Protein AF-A0A3B8Z639-F1 (afdb_monomer)

Structure (mmCIF, N/CA/C/O backbone):
data_AF-A0A3B8Z639-F1
#
_entry.id   AF-A0A3B8Z639-F1
#
loop_
_atom_site.group_PDB
_atom_site.id
_atom_site.type_symbol
_atom_site.label_atom_id
_atom_site.label_alt_id
_atom_site.label_comp_id
_atom_site.label_asym_id
_atom_site.label_entity_id
_atom_site.label_seq_id
_atom_site.pdbx_PDB_ins_code
_atom_site.Cartn_x
_atom_site.Cartn_y
_atom_site.Cartn_z
_atom_site.occupancy
_atom_site.B_iso_or_equiv
_atom_site.auth_seq_id
_atom_site.auth_comp_id
_atom_site.auth_asym_id
_atom_site.auth_atom_id
_atom_site.pdbx_PDB_model_num
ATOM 1 N N . MET A 1 1 ? -11.194 3.796 8.634 1.00 87.75 1 MET A N 1
ATOM 2 C CA . MET A 1 1 ? -10.677 2.828 7.640 1.00 87.75 1 MET A CA 1
ATOM 3 C C . MET A 1 1 ? -9.310 2.376 8.118 1.00 87.75 1 MET A C 1
ATOM 5 O O . MET A 1 1 ? -8.583 3.216 8.632 1.00 87.75 1 MET A O 1
ATOM 9 N N . VAL A 1 2 ? -8.968 1.102 7.960 1.00 93.12 2 VAL A N 1
ATOM 10 C CA . VAL A 1 2 ? -7.596 0.602 8.121 1.00 93.12 2 VAL A CA 1
ATOM 11 C C . VAL A 1 2 ? -7.083 0.159 6.762 1.00 93.12 2 VAL A C 1
ATOM 13 O O . VAL A 1 2 ? -7.848 -0.400 5.975 1.00 93.12 2 VAL A O 1
ATOM 16 N N . TYR A 1 3 ? -5.805 0.414 6.506 1.00 94.88 3 TYR A N 1
ATOM 17 C CA . TYR A 1 3 ? -5.086 -0.105 5.352 1.00 94.88 3 TYR A CA 1
ATOM 18 C C . TYR A 1 3 ? -3.965 -1.008 5.844 1.00 94.88 3 TYR A C 1
ATOM 20 O O . TYR A 1 3 ? -3.311 -0.693 6.837 1.00 94.88 3 TYR A O 1
ATOM 28 N N . PHE A 1 4 ? -3.766 -2.137 5.180 1.00 96.62 4 PHE A N 1
ATOM 29 C CA . PHE A 1 4 ? -2.760 -3.114 5.575 1.00 96.62 4 PHE A CA 1
ATOM 30 C C . PHE A 1 4 ? -2.296 -3.937 4.378 1.00 96.62 4 PHE A C 1
ATOM 32 O O . PHE A 1 4 ? -2.964 -3.995 3.346 1.00 96.62 4 PHE A O 1
ATOM 39 N N . THR A 1 5 ? -1.147 -4.583 4.537 1.00 98.12 5 THR A N 1
ATOM 40 C CA . THR A 1 5 ? -0.542 -5.432 3.512 1.00 98.12 5 THR A CA 1
ATOM 41 C C . THR A 1 5 ? -0.863 -6.903 3.770 1.00 98.12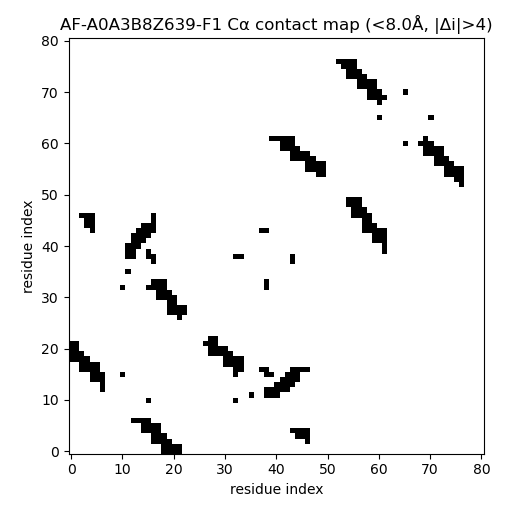 5 THR A C 1
ATOM 43 O O . THR A 1 5 ? -0.875 -7.345 4.919 1.00 98.12 5 THR A O 1
ATOM 46 N N . SER A 1 6 ? -1.130 -7.673 2.717 1.00 97.44 6 SER A N 1
ATOM 47 C CA . SER A 1 6 ? -1.403 -9.110 2.803 1.00 97.44 6 SER A CA 1
ATOM 48 C C . SER A 1 6 ? -1.040 -9.827 1.500 1.00 97.44 6 SER A C 1
ATOM 50 O O . SER A 1 6 ? -1.274 -9.303 0.418 1.00 97.44 6 SER A O 1
ATOM 52 N N . ASN A 1 7 ? -0.544 -11.059 1.611 1.00 96.69 7 ASN A N 1
ATOM 53 C CA . ASN A 1 7 ? -0.322 -12.002 0.507 1.00 96.69 7 ASN A CA 1
ATOM 54 C C . ASN A 1 7 ? -1.444 -13.055 0.405 1.00 96.69 7 ASN A C 1
ATOM 56 O O . ASN A 1 7 ? -1.210 -14.194 -0.005 1.00 96.69 7 ASN A O 1
ATOM 60 N N . ARG A 1 8 ? -2.662 -12.724 0.853 1.00 95.12 8 ARG A N 1
ATOM 61 C CA . ARG A 1 8 ? -3.796 -13.656 0.788 1.00 95.12 8 ARG A CA 1
ATOM 62 C C . ARG A 1 8 ? -4.104 -14.062 -0.669 1.00 95.12 8 ARG A C 1
ATOM 64 O O . ARG A 1 8 ? -3.914 -13.245 -1.571 1.00 95.12 8 ARG A O 1
ATOM 71 N N . PRO A 1 9 ? -4.656 -15.266 -0.912 1.00 94.94 9 PRO A N 1
ATOM 72 C CA . PRO A 1 9 ? -5.055 -15.688 -2.254 1.00 94.94 9 PRO A CA 1
ATOM 73 C C . PRO A 1 9 ? -6.051 -14.725 -2.923 1.00 94.94 9 PRO A C 1
ATOM 75 O O . PRO A 1 9 ? -6.916 -14.154 -2.255 1.00 94.94 9 PRO A O 1
ATOM 78 N N . GLY A 1 10 ? -5.957 -14.592 -4.251 1.00 91.31 10 GLY A N 1
ATOM 79 C CA . GLY A 1 10 ? -6.839 -13.735 -5.058 1.00 91.31 10 GLY A CA 1
ATOM 80 C C . GLY A 1 10 ? -6.387 -12.274 -5.187 1.00 91.31 10 GLY A C 1
ATOM 81 O O . GLY A 1 10 ? -7.190 -11.431 -5.582 1.00 91.31 10 GLY A O 1
ATOM 82 N N . GLY A 1 11 ? -5.138 -11.979 -4.818 1.00 94.56 11 GLY A N 1
ATOM 83 C CA . GLY A 1 11 ? -4.475 -10.702 -5.083 1.00 9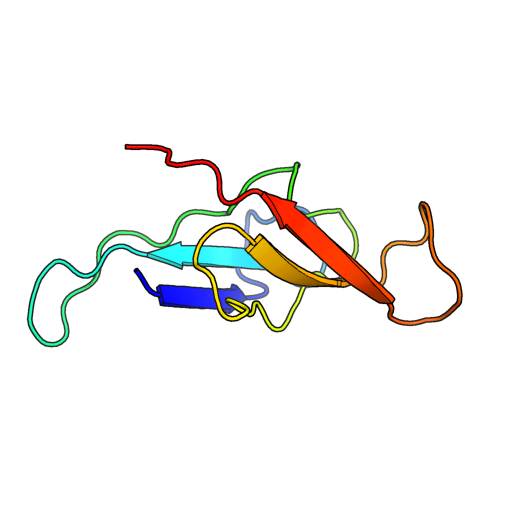4.56 11 GLY A CA 1
ATOM 84 C C . GLY A 1 11 ? -3.935 -10.554 -6.513 1.00 94.56 11 GLY A C 1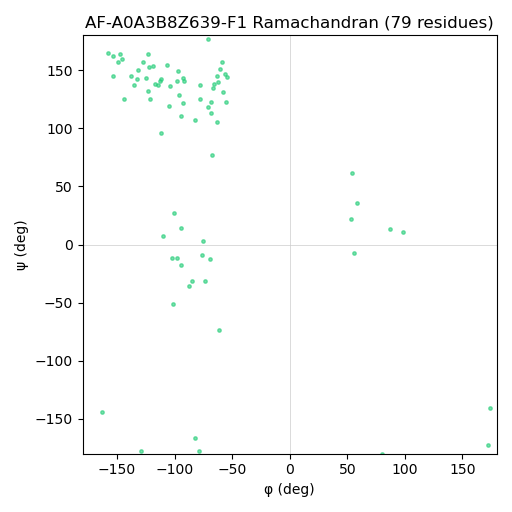
ATOM 85 O O . GLY A 1 11 ? -4.105 -11.448 -7.342 1.00 94.56 11 GLY A O 1
ATOM 86 N N . TYR A 1 12 ? -3.277 -9.428 -6.789 1.00 95.19 12 TYR A N 1
ATOM 87 C CA . TYR A 1 12 ? -2.637 -9.113 -8.071 1.00 95.19 12 TYR A CA 1
ATOM 88 C C . TYR A 1 12 ? -1.224 -9.688 -8.190 1.00 95.19 12 TYR A C 1
ATOM 90 O O . TYR A 1 12 ? -0.803 -10.033 -9.296 1.00 95.19 12 TYR A O 1
ATOM 98 N N . GLY A 1 13 ? -0.500 -9.806 -7.076 1.00 91.56 13 GLY A N 1
ATOM 99 C CA . GLY A 1 13 ? 0.914 -10.163 -7.092 1.00 91.56 13 GLY A CA 1
ATOM 100 C C . GLY A 1 13 ? 1.445 -10.647 -5.750 1.00 91.56 13 GLY A C 1
ATOM 101 O O . GLY A 1 13 ? 0.763 -11.361 -5.017 1.00 91.56 13 GLY A O 1
ATOM 102 N N . GLY A 1 14 ? 2.697 -10.290 -5.456 1.00 92.56 14 GLY A N 1
ATOM 103 C CA . GLY A 1 14 ? 3.409 -10.747 -4.265 1.00 92.56 14 GLY A CA 1
ATOM 104 C C . GLY A 1 14 ? 2.728 -10.314 -2.966 1.00 92.56 14 GLY A C 1
ATOM 105 O O . GLY A 1 14 ? 2.134 -11.124 -2.258 1.00 92.56 14 GLY A O 1
ATOM 106 N N . MET A 1 15 ? 2.843 -9.029 -2.644 1.00 97.75 15 MET A N 1
ATOM 107 C CA . MET A 1 15 ? 2.145 -8.404 -1.522 1.00 97.75 15 MET A CA 1
ATOM 108 C C . MET A 1 15 ? 1.166 -7.392 -2.089 1.00 97.75 15 MET A C 1
ATOM 110 O O . MET A 1 15 ? 1.531 -6.631 -2.977 1.00 97.75 15 MET A O 1
ATOM 114 N N . ASP A 1 16 ? -0.040 -7.373 -1.539 1.00 97.88 16 ASP A N 1
ATOM 115 C CA . ASP A 1 16 ? -1.086 -6.449 -1.943 1.00 97.88 16 ASP A CA 1
ATOM 116 C C . ASP A 1 16 ? -1.557 -5.614 -0.756 1.0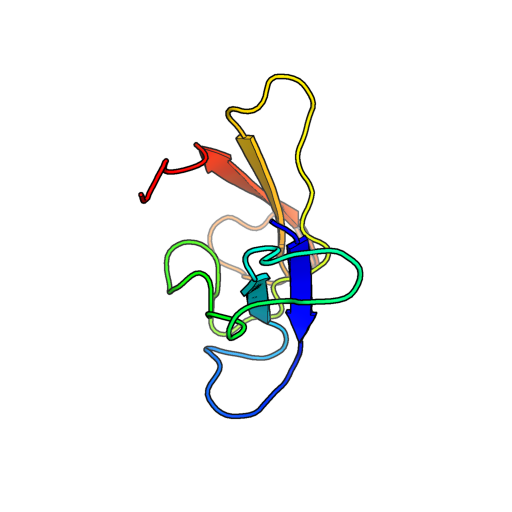0 97.88 16 ASP A C 1
ATOM 118 O O . ASP A 1 16 ? -1.563 -6.050 0.402 1.00 97.88 16 ASP A O 1
ATOM 122 N N . ILE A 1 17 ? -2.054 -4.426 -1.069 1.00 97.69 17 ILE A N 1
ATOM 123 C CA . ILE A 1 17 ? -2.652 -3.502 -0.121 1.00 97.69 17 ILE A CA 1
ATOM 124 C C . ILE A 1 17 ? -4.172 -3.662 -0.124 1.00 97.69 17 ILE A C 1
ATOM 126 O O . ILE A 1 17 ? -4.844 -3.603 -1.161 1.00 97.69 17 ILE A O 1
ATOM 130 N N . TYR A 1 18 ? -4.715 -3.834 1.077 1.00 96.62 18 TYR A N 1
ATOM 131 C CA . TYR A 1 18 ? -6.135 -3.992 1.350 1.00 96.62 18 TYR A CA 1
ATOM 132 C C . TYR A 1 18 ? -6.642 -2.874 2.258 1.00 96.62 18 TYR A C 1
ATOM 134 O O . TYR A 1 18 ? -5.894 -2.323 3.066 1.00 96.62 18 TYR A O 1
ATOM 142 N N . GLY A 1 19 ? -7.935 -2.568 2.146 1.00 95.31 19 GLY A N 1
ATOM 143 C CA . GLY A 1 19 ? -8.647 -1.635 3.014 1.00 95.31 19 GLY A CA 1
ATOM 144 C C . GLY A 1 19 ? -9.878 -2.268 3.662 1.00 95.31 19 GLY A C 1
ATOM 145 O O . GLY A 1 19 ? -10.583 -3.053 3.026 1.00 95.31 19 GLY A O 1
ATOM 146 N N . ALA A 1 20 ? -10.160 -1.911 4.916 1.00 95.69 20 ALA A N 1
ATOM 147 C CA . ALA A 1 20 ? -11.389 -2.297 5.611 1.00 95.69 20 ALA A CA 1
ATOM 148 C C . ALA A 1 20 ? -12.007 -1.115 6.376 1.00 95.69 20 ALA A C 1
ATOM 150 O O . ALA A 1 20 ? -11.317 -0.340 7.051 1.00 95.69 20 ALA A O 1
ATOM 151 N N . MET A 1 21 ? -13.332 -0.981 6.282 1.00 95.25 21 MET A N 1
ATOM 152 C CA . MET A 1 21 ? -14.091 0.020 7.034 1.00 95.25 21 MET A CA 1
ATOM 153 C C . MET A 1 21 ? -14.279 -0.443 8.477 1.00 95.25 21 MET A C 1
ATOM 155 O O . MET A 1 21 ? -14.592 -1.606 8.716 1.00 95.25 21 MET A O 1
ATOM 159 N N . GLN A 1 22 ? -14.106 0.466 9.434 1.00 95.69 22 GLN A N 1
ATOM 160 C CA . GLN A 1 22 ? -14.451 0.189 10.824 1.00 95.69 22 GLN A CA 1
ATOM 161 C C . GLN A 1 22 ? -15.967 0.317 10.968 1.00 95.69 22 GLN A C 1
ATOM 163 O O . GLN A 1 22 ? -16.524 1.346 10.596 1.00 95.69 22 GLN A O 1
ATOM 168 N N . LEU A 1 23 ? -16.620 -0.721 11.483 1.00 96.31 23 LEU A N 1
ATOM 169 C CA . LEU A 1 23 ? -18.076 -0.760 11.675 1.00 96.31 23 LEU A CA 1
ATOM 170 C C . LEU A 1 23 ? -18.477 -0.527 13.138 1.00 96.31 23 LEU A C 1
ATOM 172 O O . LEU A 1 23 ? -19.645 -0.310 13.438 1.00 96.31 23 LEU A O 1
ATOM 176 N N . GLY A 1 24 ? -17.506 -0.571 14.051 1.00 95.50 24 GLY A N 1
ATOM 177 C CA . GLY A 1 24 ? -17.689 -0.331 15.476 1.00 95.50 24 GLY A CA 1
ATOM 178 C C . GLY A 1 24 ? -16.416 -0.640 16.269 1.00 95.50 24 GLY A C 1
ATOM 179 O O . GLY A 1 24 ? -15.363 -0.919 15.680 1.00 95.50 24 GLY A O 1
ATOM 180 N N . PRO A 1 25 ? -16.483 -0.610 17.609 1.00 96.56 25 PRO A N 1
ATOM 181 C CA . PRO A 1 25 ? -15.383 -1.051 18.460 1.00 96.56 25 PRO A CA 1
ATOM 182 C C . PRO A 1 25 ? -14.987 -2.490 18.111 1.00 96.56 25 PRO A C 1
ATOM 184 O O . PRO A 1 25 ? -15.830 -3.383 18.126 1.00 96.56 25 PRO A O 1
ATOM 187 N N . ASN A 1 26 ? -13.716 -2.706 17.761 1.00 92.62 26 ASN A N 1
ATOM 188 C CA . ASN A 1 26 ? -13.167 -4.012 17.367 1.00 92.62 26 ASN A CA 1
ATOM 189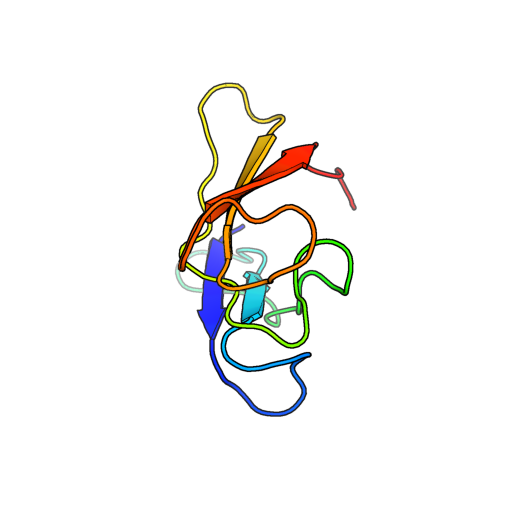 C C . ASN A 1 26 ? -13.922 -4.736 16.231 1.00 92.62 26 ASN A C 1
ATOM 191 O O . ASN A 1 26 ? -13.794 -5.949 16.089 1.00 92.62 26 ASN A O 1
ATOM 195 N N . SER A 1 27 ? -14.687 -4.010 15.410 1.00 96.38 27 SER A N 1
ATOM 196 C CA . SER A 1 27 ? -15.465 -4.575 14.305 1.00 96.38 27 SER A CA 1
ATOM 197 C C . SER A 1 27 ? -15.090 -3.917 12.985 1.00 96.38 27 SER A C 1
ATOM 199 O O . SER A 1 27 ? -15.035 -2.687 12.875 1.00 96.38 27 SER A O 1
ATOM 201 N N . TRP A 1 28 ? -14.852 -4.748 11.974 1.00 96.75 28 TRP A N 1
ATOM 202 C CA . TRP A 1 28 ? -14.380 -4.340 10.658 1.00 96.75 28 TRP A CA 1
ATOM 203 C C . TRP A 1 28 ? -15.204 -5.013 9.565 1.00 96.75 28 TRP A C 1
ATOM 205 O O . TRP A 1 28 ? -15.581 -6.178 9.678 1.00 96.75 28 TRP A O 1
ATOM 215 N N . GLY A 1 29 ? -15.475 -4.272 8.494 1.00 96.56 29 GLY A N 1
ATOM 216 C CA . GLY A 1 29 ? -16.077 -4.815 7.285 1.00 96.56 29 GLY A CA 1
ATOM 217 C C . GLY A 1 29 ? -15.109 -5.713 6.515 1.00 96.56 29 GLY A C 1
ATOM 218 O O . GLY A 1 29 ? -13.935 -5.851 6.861 1.00 96.56 29 GLY A O 1
ATOM 219 N N . ALA A 1 30 ? -15.599 -6.302 5.425 1.00 95.94 30 ALA A N 1
ATOM 220 C CA . ALA A 1 30 ? -14.775 -7.138 4.561 1.00 95.94 30 ALA A CA 1
ATOM 221 C C . ALA A 1 30 ? -13.568 -6.358 4.014 1.00 95.94 30 ALA A C 1
ATOM 223 O O . ALA A 1 30 ? -13.717 -5.260 3.475 1.00 95.94 30 ALA A O 1
ATOM 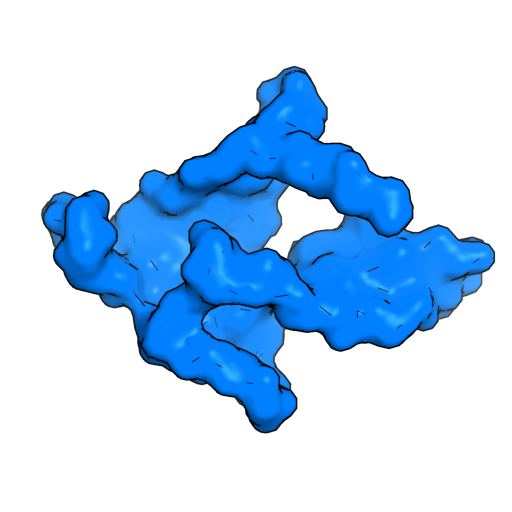224 N N . ALA A 1 31 ? -12.381 -6.954 4.113 1.00 95.38 31 ALA A N 1
ATOM 225 C CA . ALA A 1 31 ? -11.166 -6.386 3.551 1.00 95.38 31 ALA A CA 1
ATOM 226 C C . ALA A 1 31 ? -11.187 -6.467 2.018 1.00 95.38 31 ALA A C 1
ATOM 228 O O . ALA A 1 31 ? -11.215 -7.563 1.444 1.00 95.38 31 ALA A O 1
ATOM 229 N N . ARG A 1 32 ? -11.146 -5.305 1.364 1.00 95.38 32 ARG A N 1
ATOM 230 C CA . ARG A 1 32 ? -11.189 -5.146 -0.094 1.00 95.38 32 ARG A CA 1
ATOM 231 C C . ARG A 1 32 ? -9.802 -4.818 -0.632 1.00 95.38 32 ARG A C 1
ATOM 233 O O . ARG A 1 32 ? -9.089 -4.019 -0.034 1.00 95.38 32 ARG A O 1
ATOM 240 N N . ASN A 1 33 ? -9.425 -5.455 -1.738 1.00 95.81 33 ASN A N 1
ATOM 241 C CA . ASN A 1 33 ? -8.197 -5.124 -2.460 1.00 95.81 33 ASN A CA 1
ATOM 242 C C . ASN A 1 33 ? -8.337 -3.705 -3.039 1.00 95.81 33 ASN A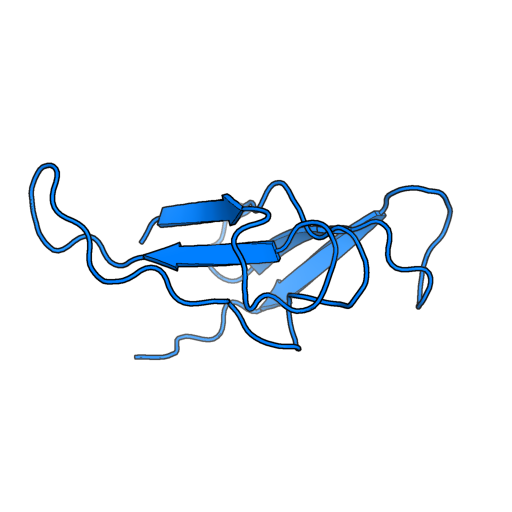 C 1
ATOM 244 O O . ASN A 1 33 ? -9.413 -3.373 -3.538 1.00 95.81 33 ASN A O 1
ATOM 248 N N . LEU A 1 34 ? -7.291 -2.876 -2.970 1.00 94.12 34 LEU A N 1
ATOM 249 C CA . LEU A 1 34 ? -7.344 -1.493 -3.473 1.00 94.12 34 LEU A CA 1
ATOM 250 C C . LEU A 1 34 ? -7.291 -1.372 -5.007 1.00 94.12 34 LEU A C 1
ATOM 252 O O . LEU A 1 34 ? -7.333 -0.265 -5.540 1.00 94.12 34 LEU A O 1
ATOM 256 N N . GLY A 1 35 ? -7.265 -2.497 -5.720 1.00 94.12 35 GLY A N 1
ATOM 257 C CA . GLY A 1 35 ? -7.372 -2.537 -7.171 1.00 94.12 35 GLY A CA 1
ATOM 258 C C . GLY A 1 35 ? -6.062 -2.206 -7.889 1.00 94.12 35 GLY A C 1
ATOM 259 O O . GLY A 1 35 ? -5.047 -1.918 -7.250 1.00 94.12 35 GLY A O 1
ATOM 260 N N . PRO A 1 36 ? -6.087 -2.221 -9.232 1.00 92.75 36 PRO A N 1
ATOM 261 C CA . PRO A 1 36 ? -4.882 -2.220 -10.061 1.00 92.75 36 PRO A CA 1
ATOM 262 C C . PRO A 1 36 ? -4.192 -0.850 -10.143 1.00 92.75 36 PRO A C 1
ATOM 264 O O . PRO A 1 36 ? -3.101 -0.734 -10.686 1.00 92.75 36 PRO A O 1
ATOM 267 N N . GLN A 1 37 ? -4.826 0.209 -9.625 1.00 90.69 37 GLN A N 1
ATOM 268 C CA . GLN A 1 37 ? -4.190 1.524 -9.512 1.00 90.69 37 GLN A CA 1
ATOM 269 C C . GLN A 1 37 ? -3.146 1.547 -8.384 1.00 90.69 37 GLN A C 1
ATOM 271 O O . GLN A 1 37 ? -2.165 2.284 -8.465 1.00 90.69 37 GLN A O 1
ATOM 276 N N . VAL A 1 38 ? -3.366 0.755 -7.330 1.00 94.25 38 VAL A N 1
ATOM 277 C CA . VAL A 1 38 ? -2.458 0.656 -6.182 1.00 94.25 38 VAL A CA 1
ATOM 278 C C . VAL A 1 38 ? -1.621 -0.613 -6.281 1.00 94.25 38 VAL A C 1
ATOM 280 O O . VAL A 1 38 ? -0.396 -0.530 -6.218 1.00 94.25 38 VAL A O 1
ATOM 283 N N . ASN A 1 39 ? -2.276 -1.759 -6.479 1.00 96.06 39 ASN A N 1
ATOM 284 C CA . ASN A 1 39 ? -1.641 -3.071 -6.489 1.00 96.06 39 ASN A CA 1
ATOM 285 C C . ASN A 1 39 ? -1.227 -3.496 -7.895 1.00 96.06 39 ASN A C 1
ATOM 287 O O . ASN A 1 39 ? -1.932 -3.262 -8.875 1.00 96.06 39 ASN A O 1
ATOM 291 N N . THR A 1 40 ? -0.086 -4.161 -7.971 1.00 95.81 40 THR A N 1
ATOM 292 C CA . THR A 1 40 ? 0.547 -4.635 -9.199 1.00 95.81 40 THR A CA 1
ATOM 293 C C . THR A 1 40 ? 0.904 -6.116 -9.066 1.00 95.81 40 THR A C 1
ATOM 295 O O . THR A 1 40 ? 0.632 -6.750 -8.053 1.00 95.81 40 THR A O 1
ATOM 298 N N . ALA A 1 41 ? 1.543 -6.691 -10.087 1.00 95.69 41 ALA A N 1
ATOM 299 C CA . ALA A 1 41 ? 2.117 -8.033 -9.973 1.00 95.69 41 ALA A CA 1
ATOM 300 C C . ALA A 1 41 ? 3.337 -8.092 -9.021 1.00 95.69 41 ALA A C 1
ATOM 302 O O . ALA A 1 41 ? 3.789 -9.182 -8.667 1.00 95.69 41 ALA A O 1
ATOM 303 N N . ALA A 1 42 ? 3.888 -6.938 -8.627 1.00 95.69 42 ALA A N 1
ATOM 304 C CA . ALA A 1 42 ? 5.042 -6.825 -7.743 1.00 95.69 42 ALA A CA 1
ATOM 305 C C . ALA A 1 42 ? 4.641 -6.943 -6.256 1.00 95.69 42 ALA A C 1
ATOM 307 O O . ALA A 1 42 ? 3.548 -7.400 -5.925 1.00 95.69 42 ALA A O 1
ATOM 308 N N . ALA A 1 43 ? 5.544 -6.588 -5.338 1.00 97.12 43 ALA A N 1
ATOM 309 C CA . ALA A 1 43 ? 5.215 -6.457 -3.924 1.00 97.12 43 ALA A CA 1
ATOM 310 C C . ALA A 1 43 ? 4.869 -4.998 -3.600 1.00 97.12 43 ALA A C 1
ATOM 312 O O . ALA A 1 43 ? 5.759 -4.149 -3.591 1.00 97.12 43 ALA A O 1
ATOM 313 N N . ASP A 1 44 ? 3.596 -4.726 -3.309 1.00 97.56 44 ASP A N 1
ATOM 314 C CA . ASP A 1 44 ? 3.072 -3.436 -2.858 1.00 97.56 44 ASP A CA 1
ATOM 315 C C . ASP A 1 44 ? 2.758 -3.499 -1.354 1.00 97.56 44 ASP A C 1
ATOM 317 O O . ASP A 1 44 ? 1.966 -4.319 -0.883 1.00 97.56 44 ASP A O 1
ATOM 321 N N . MET A 1 45 ? 3.421 -2.658 -0.559 1.00 97.31 45 MET A N 1
ATOM 322 C CA . MET A 1 45 ? 3.510 -2.850 0.889 1.00 97.31 45 MET A CA 1
ATOM 323 C C . MET A 1 45 ? 3.580 -1.553 1.690 1.00 97.31 45 MET A C 1
ATOM 325 O O . MET A 1 45 ? 3.897 -0.486 1.169 1.00 97.31 45 MET A O 1
ATOM 329 N N . CYS A 1 46 ? 3.318 -1.676 2.995 1.00 96.56 46 CYS A N 1
ATOM 330 C CA . CYS A 1 46 ? 3.486 -0.612 3.985 1.00 96.56 46 CYS A CA 1
ATOM 331 C C . CYS A 1 46 ? 2.731 0.680 3.604 1.00 96.56 46 CYS A C 1
ATOM 333 O O . CYS A 1 46 ? 3.362 1.722 3.408 1.00 96.56 46 CYS A O 1
ATOM 335 N N . PRO A 1 47 ? 1.388 0.624 3.477 1.00 95.81 47 PRO A N 1
ATOM 336 C CA . PRO A 1 47 ? 0.594 1.800 3.149 1.00 95.81 47 PRO A CA 1
ATOM 337 C C . PRO A 1 47 ? 0.720 2.872 4.233 1.00 95.81 47 PRO A C 1
ATOM 339 O O . PRO A 1 47 ? 0.680 2.575 5.428 1.00 95.81 47 PRO A O 1
ATOM 342 N N . ALA A 1 48 ? 0.801 4.127 3.807 1.00 93.81 48 ALA A N 1
ATOM 343 C CA . ALA A 1 48 ? 0.850 5.291 4.669 1.00 93.81 48 ALA A CA 1
ATOM 344 C C . ALA A 1 48 ? -0.151 6.357 4.210 1.00 93.81 48 ALA A C 1
ATOM 346 O O . ALA A 1 48 ? -0.466 6.502 3.026 1.00 93.81 48 ALA A O 1
ATOM 347 N N . LEU A 1 49 ? -0.641 7.118 5.187 1.00 90.31 49 LEU A N 1
ATOM 348 C CA . LEU A 1 49 ? -1.449 8.315 4.985 1.00 90.31 49 LEU A CA 1
ATOM 349 C C . LEU A 1 49 ? -0.607 9.517 5.426 1.00 90.31 49 LEU A C 1
ATOM 351 O O . LEU A 1 49 ? -0.531 9.789 6.627 1.00 90.31 49 LEU A O 1
ATOM 355 N N . PRO A 1 50 ? 0.084 10.196 4.493 1.00 87.69 50 PRO A N 1
ATOM 356 C CA . PRO A 1 50 ? 0.795 11.427 4.803 1.00 87.69 50 PRO A CA 1
ATOM 357 C C . PRO A 1 50 ? -0.146 12.510 5.359 1.00 87.69 50 PRO A C 1
ATOM 359 O O . PRO A 1 50 ? -1.346 12.490 5.070 1.00 87.69 50 PRO A O 1
ATOM 362 N N . PRO A 1 51 ? 0.383 13.490 6.115 1.00 85.12 51 PRO A N 1
ATOM 363 C CA . PRO A 1 51 ? -0.399 14.634 6.575 1.00 85.12 51 PRO A CA 1
ATOM 364 C C . PRO A 1 51 ? -1.089 15.368 5.415 1.00 85.12 51 PRO A C 1
ATOM 366 O O . PRO A 1 51 ? -0.508 15.521 4.341 1.00 85.12 51 PRO A O 1
ATOM 369 N N . GLY A 1 52 ? -2.304 15.869 5.650 1.00 80.25 52 GLY A N 1
ATOM 370 C CA . GLY A 1 52 ? -3.073 16.626 4.653 1.00 80.25 52 GLY A CA 1
ATOM 371 C C . GLY A 1 52 ? -4.132 15.820 3.895 1.00 80.25 52 GLY A C 1
ATOM 372 O O . GLY A 1 52 ? -4.671 16.335 2.922 1.00 80.25 52 GLY A O 1
ATOM 373 N N . ASP A 1 53 ? -4.424 14.591 4.340 1.00 70.44 53 ASP A N 1
ATOM 374 C CA . ASP A 1 53 ? -5.565 13.709 4.011 1.00 70.44 53 ASP A CA 1
ATOM 375 C C . ASP A 1 53 ? -5.820 13.353 2.536 1.00 70.44 53 ASP A C 1
ATOM 377 O O . ASP A 1 53 ? -6.636 12.474 2.240 1.00 70.44 53 ASP A O 1
ATOM 381 N N . ASN A 1 54 ? -5.093 13.974 1.613 1.00 85.06 54 ASN A N 1
ATOM 382 C CA . ASN A 1 54 ? -5.318 13.860 0.179 1.00 85.06 54 ASN A CA 1
ATOM 383 C C . ASN A 1 54 ? -4.394 12.856 -0.497 1.00 85.06 54 ASN A C 1
ATOM 385 O O . ASN A 1 54 ? -4.649 12.498 -1.641 1.00 85.06 54 ASN A O 1
ATOM 389 N N . THR A 1 55 ? -3.357 12.379 0.187 1.00 90.25 55 THR A N 1
ATOM 390 C CA . THR A 1 55 ? -2.361 11.480 -0.399 1.00 90.25 55 THR A CA 1
ATOM 391 C C . THR A 1 55 ? -2.442 10.101 0.238 1.00 90.25 55 THR A C 1
ATOM 393 O O . THR A 1 55 ? -2.629 9.956 1.444 1.00 90.25 55 THR A O 1
ATOM 396 N N . PHE A 1 56 ? -2.275 9.077 -0.589 1.00 93.12 56 PHE A N 1
ATOM 397 C CA . PHE A 1 56 ? -2.046 7.701 -0.178 1.00 93.12 56 PHE A CA 1
ATOM 398 C C . PHE A 1 56 ? -0.713 7.253 -0.766 1.00 93.12 56 PHE A C 1
ATOM 400 O O . PHE A 1 56 ? -0.526 7.381 -1.976 1.00 93.12 56 PHE A O 1
ATOM 407 N N . SER A 1 57 ? 0.208 6.764 0.061 1.00 94.94 57 SER A N 1
ATOM 408 C CA . SER A 1 57 ? 1.529 6.316 -0.388 1.00 94.94 57 SER A CA 1
ATOM 409 C C . SER A 1 57 ? 1.852 4.908 0.091 1.00 94.94 57 SER A C 1
ATOM 411 O O . SER A 1 57 ? 1.271 4.417 1.057 1.00 94.94 57 SER A O 1
ATOM 413 N N . TRP A 1 58 ? 2.756 4.236 -0.614 1.00 96.44 58 TRP A N 1
ATOM 414 C CA . TRP A 1 58 ? 3.196 2.883 -0.292 1.00 96.44 58 TRP A CA 1
ATOM 415 C C . TRP A 1 58 ? 4.567 2.600 -0.903 1.00 96.44 58 TRP A C 1
ATOM 417 O O . TRP A 1 58 ? 5.029 3.325 -1.785 1.00 96.44 58 TRP A O 1
ATOM 427 N N . PHE A 1 59 ? 5.214 1.536 -0.439 1.00 97.00 59 PHE A N 1
ATOM 428 C CA . PHE A 1 59 ? 6.436 1.023 -1.047 1.00 97.00 59 PHE A CA 1
ATOM 429 C C . PHE A 1 59 ? 6.100 -0.041 -2.086 1.00 97.00 59 PHE A C 1
ATOM 431 O O . PHE A 1 59 ? 5.218 -0.870 -1.854 1.00 97.00 59 PHE A O 1
ATOM 438 N N . SER A 1 60 ? 6.819 -0.050 -3.206 1.00 97.00 60 SER A N 1
ATOM 439 C CA . SER A 1 60 ? 6.631 -1.044 -4.263 1.00 97.00 60 SER A CA 1
ATOM 440 C C . SER A 1 60 ? 7.960 -1.537 -4.818 1.00 97.00 60 SER A C 1
ATOM 442 O O . SER A 1 60 ? 8.901 -0.757 -4.949 1.00 97.00 60 SER A O 1
ATOM 444 N N . THR A 1 61 ? 8.014 -2.818 -5.189 1.00 95.88 61 THR A N 1
ATOM 445 C CA . THR A 1 61 ? 9.112 -3.402 -5.984 1.00 95.88 61 THR A CA 1
ATOM 446 C C . THR A 1 61 ? 8.803 -3.419 -7.486 1.00 95.88 61 THR A C 1
ATOM 448 O O . THR A 1 61 ? 9.417 -4.186 -8.233 1.00 95.88 61 THR A O 1
ATOM 451 N N . ARG A 1 62 ? 7.779 -2.681 -7.939 1.00 93.69 62 ARG A N 1
ATOM 452 C CA . ARG A 1 62 ? 7.443 -2.595 -9.365 1.00 93.69 62 ARG A CA 1
ATOM 453 C C . ARG 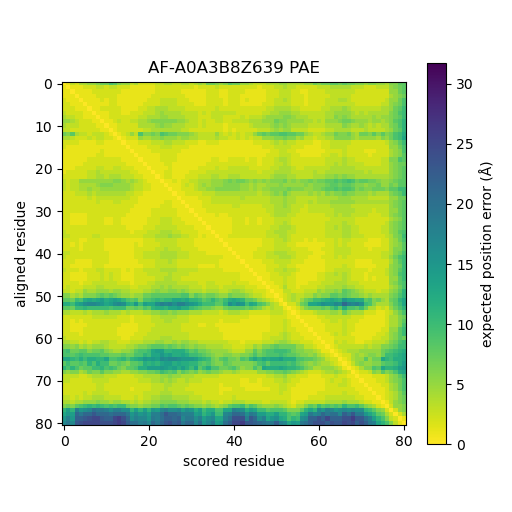A 1 62 ? 8.594 -1.946 -10.134 1.00 93.69 62 ARG A C 1
ATOM 455 O O . ARG A 1 62 ? 9.263 -1.071 -9.604 1.00 93.69 62 ARG A O 1
ATOM 462 N N . GLN A 1 63 ? 8.826 -2.389 -11.367 1.00 89.81 63 GLN A N 1
ATOM 463 C CA . GLN A 1 63 ? 9.945 -1.908 -12.190 1.00 89.81 63 GLN A CA 1
ATOM 464 C C . GLN A 1 63 ? 9.546 -0.766 -13.128 1.00 89.81 63 GLN A C 1
ATOM 466 O O . GLN A 1 63 ? 10.409 -0.048 -13.633 1.00 89.81 63 GLN A O 1
ATOM 471 N N . ASP A 1 64 ? 8.249 -0.578 -13.370 1.00 87.19 64 ASP A N 1
ATOM 472 C CA . ASP A 1 64 ? 7.754 0.581 -14.094 1.00 87.19 64 ASP A CA 1
ATOM 473 C C . ASP A 1 64 ? 7.957 1.838 -13.242 1.00 87.19 64 ASP A C 1
ATOM 475 O O . ASP A 1 64 ? 7.485 1.932 -12.111 1.00 87.19 64 ASP A O 1
ATOM 479 N N . ASN A 1 65 ? 8.683 2.813 -13.794 1.00 81.12 65 ASN A N 1
ATOM 480 C CA . ASN A 1 65 ? 9.051 4.053 -13.103 1.00 81.12 65 ASN A CA 1
ATOM 481 C C . ASN A 1 65 ? 9.855 3.844 -11.805 1.00 81.12 65 ASN A C 1
ATOM 483 O O . ASN A 1 65 ? 9.693 4.605 -10.853 1.00 81.12 65 ASN A O 1
ATOM 487 N N . SER A 1 66 ? 10.726 2.833 -11.774 1.00 85.12 66 SER A N 1
ATOM 488 C CA . SER A 1 66 ? 11.594 2.553 -10.629 1.00 85.12 66 SER A CA 1
ATOM 489 C C . SER A 1 66 ? 13.003 3.131 -10.785 1.00 85.12 66 SER A C 1
ATOM 491 O O . SER A 1 66 ? 13.534 3.228 -11.893 1.00 85.12 66 SER A O 1
ATOM 493 N N . LEU A 1 67 ? 13.620 3.492 -9.657 1.00 82.69 67 LEU A N 1
ATOM 494 C CA . LEU A 1 67 ? 15.016 3.926 -9.549 1.00 82.69 67 LEU A CA 1
ATOM 495 C C . LEU A 1 67 ? 15.901 2.889 -8.830 1.00 82.69 67 LEU A C 1
ATOM 497 O O . LEU A 1 67 ? 17.067 3.169 -8.547 1.00 82.69 67 LEU A O 1
ATOM 501 N N . GLY A 1 68 ? 15.381 1.694 -8.528 1.00 85.69 68 GLY A N 1
ATOM 502 C CA . GLY A 1 68 ? 16.109 0.687 -7.761 1.00 85.69 68 GLY A CA 1
ATOM 503 C C . GLY A 1 68 ? 15.281 -0.548 -7.403 1.00 85.69 68 GLY A C 1
ATOM 504 O O . GLY A 1 68 ? 14.551 -1.086 -8.225 1.00 85.69 68 GLY A O 1
ATOM 505 N N . GLY A 1 69 ? 15.465 -1.066 -6.184 1.00 89.94 69 GLY A N 1
ATOM 506 C CA . GLY A 1 69 ? 14.773 -2.279 -5.728 1.00 89.94 69 GLY A CA 1
ATOM 507 C C . GLY A 1 69 ? 13.404 -2.021 -5.096 1.00 89.94 69 GLY A C 1
ATOM 508 O O . GLY A 1 69 ? 12.501 -2.843 -5.237 1.00 89.94 69 GLY A O 1
ATOM 509 N N . ILE A 1 70 ? 13.262 -0.909 -4.370 1.00 94.81 70 ILE A N 1
ATOM 510 C CA . ILE A 1 70 ? 12.033 -0.502 -3.682 1.00 94.81 70 ILE A CA 1
ATOM 511 C C . ILE A 1 70 ? 11.928 1.020 -3.769 1.00 94.81 70 ILE A C 1
ATOM 513 O O . ILE A 1 70 ? 12.832 1.715 -3.307 1.00 94.81 70 ILE A O 1
ATOM 517 N N . ASP A 1 71 ? 10.804 1.515 -4.279 1.00 95.50 71 ASP A N 1
ATOM 518 C CA . ASP A 1 71 ? 10.505 2.945 -4.379 1.00 95.50 71 ASP A CA 1
ATOM 519 C C . ASP A 1 71 ? 9.194 3.296 -3.667 1.00 95.50 71 ASP A C 1
ATOM 521 O O . ASP A 1 71 ? 8.378 2.425 -3.350 1.00 95.50 71 ASP A O 1
ATOM 525 N N . ILE A 1 72 ? 8.994 4.592 -3.413 1.00 94.25 72 ILE A N 1
ATOM 526 C CA . ILE A 1 72 ? 7.749 5.128 -2.856 1.00 94.25 72 ILE A CA 1
ATOM 527 C C . ILE A 1 72 ? 6.837 5.552 -4.004 1.00 94.25 72 ILE A C 1
ATOM 529 O O . ILE A 1 72 ? 7.173 6.443 -4.783 1.00 94.25 72 ILE A O 1
ATOM 533 N N . PHE A 1 73 ? 5.646 4.967 -4.046 1.00 93.88 73 PHE A N 1
ATOM 534 C CA . PHE A 1 73 ? 4.568 5.349 -4.949 1.00 93.88 73 PHE A CA 1
ATOM 535 C C . PHE A 1 73 ? 3.483 6.087 -4.180 1.00 93.88 73 PHE A C 1
ATOM 537 O O . PHE A 1 73 ? 3.336 5.932 -2.965 1.00 93.88 73 PHE A O 1
ATOM 544 N N . TRP A 1 74 ? 2.728 6.923 -4.887 1.00 93.44 74 TRP A N 1
ATOM 545 C CA . TRP A 1 74 ? 1.645 7.683 -4.287 1.00 93.44 74 TRP A CA 1
ATOM 546 C C . TRP A 1 74 ? 0.512 7.942 -5.274 1.00 93.44 74 TRP A C 1
ATOM 548 O O . TRP A 1 74 ? 0.687 7.934 -6.491 1.00 93.44 74 TRP A O 1
ATOM 558 N N . THR A 1 75 ? -0.673 8.183 -4.729 1.00 91.62 75 THR A N 1
ATOM 559 C CA . THR A 1 75 ? -1.845 8.618 -5.479 1.00 91.62 75 THR A CA 1
ATOM 560 C C . THR A 1 75 ? -2.682 9.568 -4.632 1.00 91.62 75 THR A C 1
ATOM 562 O O . THR A 1 75 ? -2.575 9.574 -3.401 1.00 91.62 75 THR A O 1
ATOM 565 N N . ASN A 1 76 ? -3.532 10.366 -5.279 1.00 89.81 76 ASN A N 1
ATOM 566 C CA . ASN A 1 76 ? -4.559 11.094 -4.548 1.00 89.81 76 ASN A CA 1
ATOM 567 C C . ASN A 1 76 ? -5.555 10.087 -3.971 1.00 89.81 76 ASN A C 1
ATOM 569 O O . ASN A 1 76 ? -6.000 9.172 -4.668 1.00 89.81 76 ASN A O 1
ATOM 573 N N . LYS A 1 77 ? -5.933 10.262 -2.707 1.00 79.62 77 LYS A N 1
ATOM 574 C CA . LYS A 1 77 ? -6.957 9.444 -2.069 1.00 79.62 77 LYS A CA 1
ATOM 575 C C . LYS A 1 77 ? -8.277 9.666 -2.805 1.00 79.62 77 LYS A C 1
ATOM 577 O O . LYS A 1 77 ? -8.915 10.708 -2.674 1.00 79.62 77 LYS A O 1
ATOM 582 N N . LEU A 1 78 ? -8.688 8.683 -3.599 1.00 63.25 78 LEU A N 1
ATOM 583 C CA . LEU A 1 78 ? -10.005 8.696 -4.218 1.00 63.25 78 LEU A CA 1
ATOM 584 C C . LEU A 1 78 ? -11.036 8.509 -3.102 1.00 63.25 78 LEU A C 1
ATOM 586 O O . LEU A 1 78 ? -11.091 7.448 -2.475 1.00 63.25 78 LEU A O 1
ATOM 590 N N . ASN A 1 79 ? -11.845 9.540 -2.847 1.00 53.84 79 ASN A N 1
ATOM 591 C CA . ASN A 1 79 ? -13.034 9.449 -2.002 1.00 53.84 79 ASN A CA 1
ATOM 592 C C . ASN A 1 79 ? -14.065 8.563 -2.708 1.00 53.84 79 ASN A C 1
ATOM 594 O O . ASN A 1 79 ? -15.007 9.043 -3.334 1.00 53.84 79 ASN A O 1
ATOM 598 N N . THR A 1 80 ? -13.848 7.257 -2.660 1.00 46.62 80 THR A N 1
ATOM 599 C CA . THR A 1 80 ? -14.859 6.283 -3.043 1.00 46.62 80 THR A CA 1
ATOM 600 C C . THR A 1 80 ? -15.772 6.113 -1.837 1.00 46.62 80 THR A C 1
ATOM 602 O O . THR A 1 80 ? -15.342 5.619 -0.793 1.00 46.62 80 THR A O 1
ATOM 605 N N . GLN A 1 81 ? -16.983 6.668 -1.965 1.00 35.31 81 GLN A N 1
ATOM 606 C CA . GLN A 1 81 ? -18.077 6.482 -1.010 1.00 35.31 81 GLN A CA 1
ATOM 607 C C . GLN A 1 81 ? -18.439 5.001 -0.886 1.00 35.31 81 GLN A C 1
ATOM 609 O 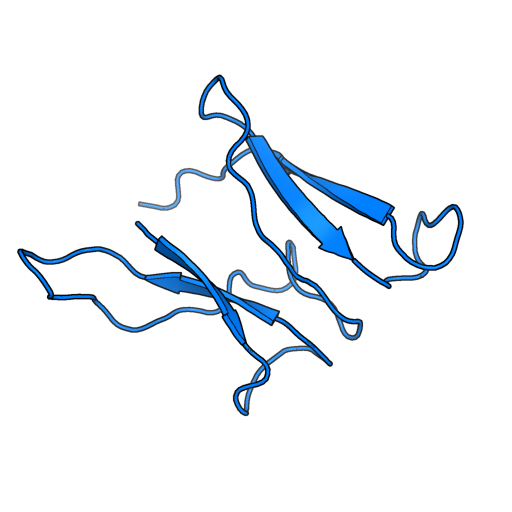O . GLN A 1 81 ? -18.384 4.291 -1.918 1.00 35.31 81 GLN A O 1
#

Sequence (81 aa):
MVYFTSNRPGGYGGMDIYGAMQLGPNSWGAARNLGPQVNTAAADMCPALPPGDNTFSWFSTRQDNSLGGIDIFWTNKLNTQ

pLDDT: mean 90.9, std 10.83, range [35.31, 98.12]

Nearest PDB structures (foldseek):
  2ydp-assembly3_C  TM=5.598E-01  e=2.391E+00  Fusarium graminearum
  2ydt-assembly1_A  TM=5.140E-01  e=3.946E+00  Fusarium graminearum
  6rxt-assembly1_UM  TM=4.392E-01  e=3.946E+00  Thermochaetoides thermophila
  9exg-assembly1_A  TM=4.336E-01  e=6.513E+00  Saccharomyces cerevisiae S288C
  7dda-assembly1_A  TM=3.376E-01  e=5.213E+00  Shrimp white spot syndrome virus

Secondary structure (DSSP, 8-state):
-EEEEE--TT-SSSBEEEEE-EEETTEE---EE--TTT--SSBEEEEE--TTSSEEEEEE---TT-SSSSEEEEEE-----

Foldseek 3Di:
DDKFWDCDPPFAARIFIWDWDAPDVVRTDDIHTPDDVQDHNWHWGDWDQDPPRQKIKTKTCDPVVDPDRIDIDMDTPPPDD

Solvent-accessible surface area (backbone atoms only — not comparable to full-atom values): 4839 Å² total; per-residue (Å²): 109,50,69,46,61,47,68,60,89,91,61,71,39,57,25,24,44,30,38,27,46,65,76,50,90,100,34,66,49,77,74,37,71,63,46,77,89,71,28,44,67,31,38,21,36,72,64,44,72,54,92,83,77,46,44,35,34,30,38,29,47,49,73,81,95,49,93,70,74,69,44,82,46,72,44,70,55,74,86,75,126

Mean predicted aligned error: 4.17 Å

Radius of gyration: 12.94 Å; Cα contacts (8 Å, |Δi|>4): 157; chains: 1; bounding box: 34×32×33 Å